Protein AF-A0A382YXA7-F1 (afdb_monomer_lite)

Organism: NCBI:txid408172

Sequence (101 aa):
INGWIGLTFADGKVGSIAISLRSKEKAQSTMIIGSEGAMPIKRKRIIVYGADYPLESKVGEFIDQMREFITSIQMDGEPSVTGREGVKTMRVLDLARAASE

Foldseek 3Di:
DWDKFWDQDPVRDIDIDTDDPPDPDDWDWDWDADPVGIWIDGPQWIADPNDTDGRDPDPPPVVVQVVQVVVCVVVVHAGPDHVVNVVVVVVSVVVRVVVVD

Structure (mmCIF, N/CA/C/O backbone):
data_AF-A0A382YXA7-F1
#
_entry.id   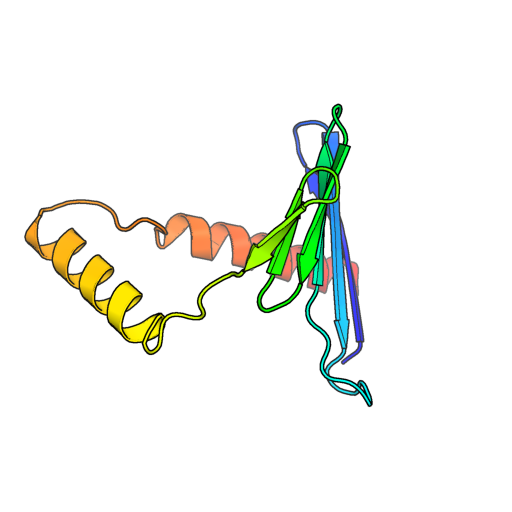AF-A0A382YXA7-F1
#
loop_
_atom_site.group_PDB
_atom_site.id
_atom_site.type_symbol
_atom_site.label_atom_id
_atom_site.label_alt_id
_atom_site.label_comp_id
_atom_site.label_asym_id
_atom_site.label_entity_id
_atom_site.label_seq_id
_atom_site.pdbx_PDB_ins_code
_atom_site.Cartn_x
_atom_site.Cartn_y
_atom_site.Cartn_z
_atom_site.occupancy
_atom_site.B_iso_or_equiv
_atom_site.auth_seq_id
_atom_site.auth_comp_id
_atom_site.auth_asym_id
_atom_site.auth_atom_id
_atom_site.pdbx_PDB_model_num
ATOM 1 N N . ILE A 1 1 ? 14.625 -10.340 6.033 1.00 69.88 1 ILE A N 1
ATOM 2 C CA . ILE A 1 1 ? 13.173 -10.441 5.797 1.00 69.88 1 ILE A CA 1
ATOM 3 C C . ILE A 1 1 ? 12.973 -10.163 4.324 1.00 69.88 1 ILE A C 1
ATOM 5 O O . ILE A 1 1 ? 13.267 -9.051 3.893 1.00 69.88 1 ILE A O 1
ATOM 9 N N . ASN A 1 2 ? 12.628 -11.212 3.584 1.00 81.56 2 ASN A N 1
ATOM 10 C CA . ASN A 1 2 ? 12.149 -11.140 2.212 1.00 81.56 2 ASN A CA 1
ATOM 11 C C . ASN A 1 2 ? 10.731 -11.696 2.253 1.00 81.56 2 ASN A C 1
ATOM 13 O O . ASN A 1 2 ? 10.511 -12.694 2.936 1.00 81.56 2 ASN A O 1
ATOM 17 N N . GLY A 1 3 ? 9.796 -11.043 1.587 1.00 85.94 3 GLY A N 1
ATOM 18 C CA . GLY A 1 3 ? 8.403 -11.452 1.601 1.00 85.94 3 GLY A CA 1
ATOM 19 C C . GLY A 1 3 ? 7.731 -11.093 0.294 1.00 85.94 3 GLY A C 1
ATOM 20 O O . GLY A 1 3 ? 8.091 -10.102 -0.349 1.00 85.94 3 GLY A O 1
ATOM 21 N N . TRP 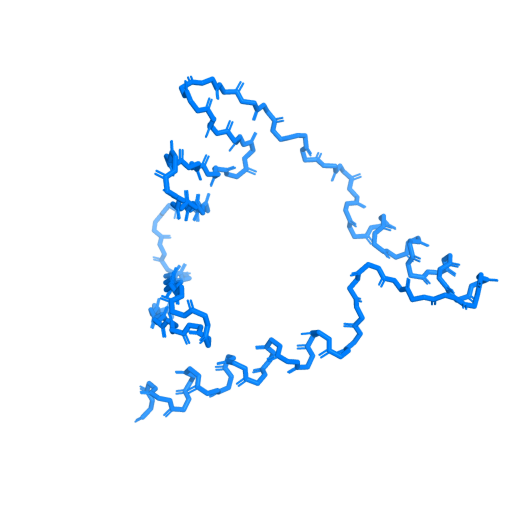A 1 4 ? 6.760 -11.913 -0.077 1.00 90.62 4 TRP A N 1
ATOM 22 C CA . TRP A 1 4 ? 5.869 -11.667 -1.192 1.00 90.62 4 TRP A CA 1
ATOM 23 C C . TRP A 1 4 ? 4.437 -11.919 -0.729 1.00 90.62 4 TRP A C 1
ATOM 25 O O . TRP A 1 4 ? 4.165 -12.943 -0.111 1.00 90.62 4 TRP A O 1
ATOM 35 N N . ILE A 1 5 ? 3.546 -10.969 -0.993 1.00 92.12 5 ILE A N 1
ATOM 36 C CA . ILE A 1 5 ? 2.129 -11.042 -0.639 1.00 92.12 5 ILE A CA 1
ATOM 37 C C . ILE A 1 5 ? 1.332 -10.913 -1.932 1.00 92.12 5 ILE A C 1
ATOM 39 O O . ILE A 1 5 ? 1.383 -9.863 -2.574 1.00 92.12 5 ILE A O 1
ATOM 43 N N . GLY A 1 6 ? 0.593 -11.959 -2.294 1.00 93.12 6 GLY A N 1
ATOM 44 C CA . GLY A 1 6 ? -0.409 -11.929 -3.358 1.00 93.12 6 GLY A CA 1
ATOM 45 C C . GLY A 1 6 ? -1.802 -11.687 -2.779 1.00 93.12 6 GLY A C 1
ATOM 46 O O . GLY A 1 6 ? -2.180 -12.313 -1.792 1.00 93.12 6 GLY A O 1
ATOM 47 N N . LEU A 1 7 ? -2.567 -10.781 -3.384 1.00 93.44 7 LEU A N 1
ATOM 48 C CA . LEU A 1 7 ? -3.910 -10.397 -2.952 1.00 93.44 7 LEU A CA 1
ATOM 49 C C . LEU A 1 7 ? -4.880 -10.507 -4.124 1.00 93.44 7 LEU A C 1
ATOM 51 O O . LEU A 1 7 ? -4.584 -10.024 -5.214 1.00 93.44 7 LEU A O 1
ATOM 55 N N . THR A 1 8 ? -6.056 -11.082 -3.882 1.00 94.75 8 THR A N 1
ATOM 56 C CA . THR A 1 8 ? -7.201 -10.999 -4.800 1.00 94.75 8 THR A CA 1
ATOM 57 C C . THR A 1 8 ? -8.308 -10.220 -4.106 1.00 94.75 8 THR A C 1
ATOM 59 O O . THR A 1 8 ? -8.721 -10.570 -3.001 1.00 94.75 8 THR A O 1
ATOM 62 N N . PHE A 1 9 ? -8.752 -9.137 -4.730 1.00 92.69 9 PHE A N 1
ATOM 63 C CA . PHE A 1 9 ? -9.812 -8.277 -4.223 1.00 92.69 9 PHE A CA 1
ATOM 64 C C . PHE A 1 9 ? -11.187 -8.831 -4.615 1.00 92.69 9 PHE A C 1
ATOM 66 O O . PHE A 1 9 ? -11.319 -9.596 -5.570 1.00 92.69 9 PHE A O 1
ATOM 73 N N . ALA A 1 10 ? -12.231 -8.430 -3.884 1.00 94.06 10 ALA A N 1
ATOM 74 C CA . ALA A 1 10 ? -13.598 -8.910 -4.110 1.00 94.06 10 ALA A CA 1
ATOM 75 C C . ALA A 1 10 ? -14.142 -8.574 -5.512 1.00 94.06 10 ALA A C 1
ATOM 77 O O . ALA A 1 10 ? -15.010 -9.271 -6.026 1.00 94.06 10 ALA A O 1
ATOM 78 N N . ASP A 1 11 ? -13.616 -7.521 -6.135 1.00 95.19 11 ASP A N 1
ATOM 79 C CA . ASP A 1 11 ? -13.952 -7.090 -7.492 1.00 95.19 11 ASP A CA 1
ATOM 80 C C . ASP A 1 11 ? -13.093 -7.767 -8.578 1.00 95.19 11 ASP A C 1
ATOM 82 O O . ASP A 1 11 ? -13.096 -7.337 -9.732 1.00 95.19 11 ASP A O 1
ATOM 86 N N . GLY A 1 12 ? -12.330 -8.801 -8.212 1.00 94.75 12 GLY A N 1
ATOM 87 C CA . GLY A 1 12 ? -11.464 -9.556 -9.114 1.00 94.75 12 GLY A CA 1
ATOM 88 C C . GLY A 1 12 ? -10.137 -8.872 -9.444 1.00 94.75 12 GLY A C 1
ATOM 89 O O . GLY A 1 12 ? -9.331 -9.452 -10.171 1.00 94.75 12 GLY A O 1
ATOM 90 N N . LYS A 1 13 ? -9.861 -7.669 -8.917 1.00 96.19 13 LYS A N 1
ATOM 91 C CA . LYS A 1 13 ? -8.532 -7.059 -9.055 1.00 96.19 13 LYS A CA 1
ATOM 92 C C . LYS A 1 13 ? -7.498 -7.893 -8.306 1.00 96.19 13 LYS A C 1
ATOM 94 O O . LYS A 1 13 ? -7.804 -8.560 -7.318 1.00 96.19 13 LYS A O 1
ATOM 99 N N . VAL A 1 14 ? -6.248 -7.814 -8.747 1.00 95.81 14 VAL A N 1
ATOM 100 C CA . VAL A 1 14 ? -5.129 -8.537 -8.135 1.00 95.81 14 VAL A CA 1
ATOM 101 C C . VAL A 1 14 ? -4.044 -7.547 -7.734 1.00 95.81 14 VAL A C 1
ATOM 103 O O . VAL A 1 14 ? -3.732 -6.615 -8.474 1.00 95.81 14 VAL A O 1
ATOM 106 N N . GLY A 1 15 ? -3.477 -7.749 -6.548 1.00 94.88 15 GLY A N 1
ATOM 107 C CA . GLY A 1 15 ? -2.352 -6.988 -6.022 1.00 94.88 15 GLY A CA 1
ATOM 108 C C . GLY A 1 15 ? -1.193 -7.905 -5.655 1.00 94.88 15 GLY A C 1
ATOM 109 O O . GLY A 1 15 ? -1.392 -9.049 -5.256 1.00 94.88 15 GLY A O 1
ATOM 110 N N . SER A 1 16 ? 0.030 -7.398 -5.774 1.00 94.12 16 SER A N 1
ATOM 111 C CA . SER A 1 16 ? 1.236 -8.103 -5.345 1.00 94.12 16 SER A CA 1
ATOM 112 C C . SER A 1 16 ? 2.184 -7.125 -4.666 1.00 94.12 16 SER A C 1
ATOM 114 O O . SER A 1 16 ? 2.489 -6.070 -5.222 1.00 94.12 16 SER A O 1
ATOM 116 N N . ILE A 1 17 ? 2.685 -7.489 -3.489 1.00 93.06 17 ILE A N 1
ATOM 117 C CA . ILE A 1 17 ? 3.635 -6.693 -2.711 1.00 93.06 17 ILE A CA 1
ATOM 118 C C . ILE A 1 17 ? 4.890 -7.531 -2.483 1.00 93.06 17 ILE A C 1
ATOM 120 O O . ILE A 1 17 ? 4.814 -8.616 -1.917 1.00 93.06 17 ILE A O 1
ATOM 124 N N . ALA A 1 18 ? 6.050 -7.018 -2.894 1.00 91.94 18 ALA A N 1
ATOM 125 C CA . ALA A 1 18 ? 7.350 -7.627 -2.630 1.00 91.94 18 ALA A CA 1
ATOM 126 C C . ALA A 1 18 ? 8.169 -6.723 -1.704 1.00 91.94 18 ALA A C 1
ATOM 128 O O . ALA A 1 18 ? 8.292 -5.523 -1.951 1.00 91.94 18 ALA A O 1
ATOM 129 N N . ILE A 1 19 ? 8.735 -7.291 -0.639 1.00 91.44 19 ILE A N 1
ATOM 130 C CA . ILE A 1 19 ? 9.499 -6.549 0.370 1.00 91.44 19 ILE A CA 1
ATOM 131 C C . ILE A 1 19 ? 10.825 -7.260 0.612 1.00 91.44 19 ILE A C 1
ATOM 133 O O . ILE A 1 19 ? 10.862 -8.468 0.834 1.00 91.44 19 ILE A O 1
ATOM 137 N N . SER A 1 20 ? 11.916 -6.495 0.635 1.00 91.44 20 SER A N 1
ATOM 138 C CA . SER A 1 20 ? 13.218 -6.964 1.106 1.00 91.44 20 SER A CA 1
ATOM 139 C C . SER A 1 20 ? 13.877 -5.919 1.996 1.00 91.44 20 SER A C 1
ATOM 141 O O . SER A 1 20 ? 14.082 -4.781 1.584 1.00 91.44 20 SER A O 1
ATOM 143 N N . LEU A 1 21 ? 14.263 -6.323 3.208 1.00 90.69 21 LEU A N 1
ATOM 144 C CA . LEU A 1 21 ? 15.039 -5.479 4.129 1.00 90.69 21 LEU A CA 1
ATOM 145 C C . LEU A 1 21 ? 16.558 -5.672 3.999 1.00 90.69 21 LEU A C 1
ATOM 147 O O . LEU A 1 21 ? 17.316 -5.048 4.733 1.00 90.69 21 LEU A O 1
ATOM 151 N N . ARG A 1 22 ? 17.016 -6.576 3.121 1.00 90.38 22 ARG A N 1
ATOM 152 C CA . ARG A 1 22 ? 18.445 -6.911 2.942 1.00 90.38 22 ARG A CA 1
ATOM 153 C C . ARG A 1 22 ? 18.914 -6.732 1.497 1.00 90.38 22 ARG A C 1
ATOM 155 O O . ARG A 1 22 ? 19.890 -7.349 1.080 1.00 90.38 22 ARG A O 1
ATOM 162 N N . SER A 1 23 ? 18.200 -5.915 0.730 1.00 88.81 23 SER A N 1
ATOM 163 C CA . SER A 1 23 ? 18.598 -5.571 -0.631 1.00 88.81 23 SER A CA 1
ATOM 164 C C . SER A 1 23 ? 19.875 -4.725 -0.621 1.00 88.81 23 SER A 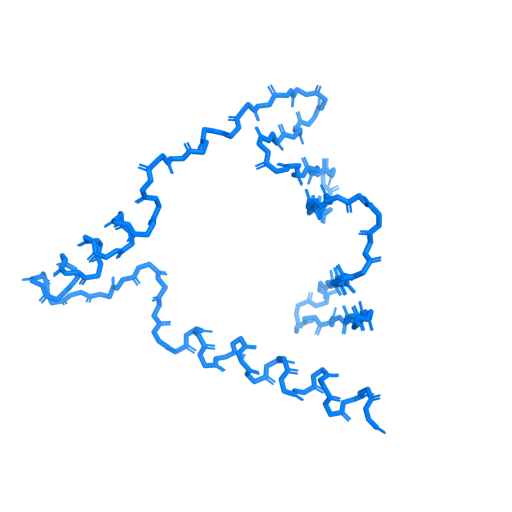C 1
ATOM 166 O O . SER A 1 23 ? 20.042 -3.860 0.239 1.00 88.81 23 SER A O 1
ATOM 168 N N . LYS A 1 24 ? 20.760 -4.952 -1.602 1.00 91.25 24 LYS A N 1
ATOM 169 C CA . LYS A 1 24 ? 21.940 -4.099 -1.840 1.00 91.25 24 LYS A CA 1
ATOM 170 C C . LYS A 1 24 ? 21.546 -2.706 -2.332 1.00 91.25 24 LYS A C 1
ATOM 172 O O . LYS A 1 24 ? 22.277 -1.747 -2.114 1.00 91.25 24 LYS A O 1
ATOM 177 N N . GLU A 1 25 ? 20.384 -2.604 -2.971 1.00 87.81 25 GLU A N 1
ATOM 178 C CA . GLU A 1 25 ? 19.844 -1.359 -3.503 1.00 87.81 25 GLU A CA 1
ATOM 179 C C . GLU A 1 25 ? 18.556 -0.964 -2.786 1.00 87.81 25 GLU A C 1
ATOM 181 O O . GLU A 1 25 ? 17.670 -1.791 -2.545 1.00 87.81 25 GLU A O 1
ATOM 186 N N . LYS A 1 26 ? 18.426 0.332 -2.488 1.00 85.12 26 LYS A N 1
ATOM 187 C CA . LYS A 1 26 ? 17.186 0.904 -1.967 1.00 85.12 26 LYS A CA 1
ATOM 188 C C . LYS A 1 26 ? 16.266 1.262 -3.131 1.00 85.12 26 LYS A C 1
ATOM 190 O O . LYS A 1 26 ? 16.360 2.355 -3.686 1.00 85.12 26 LYS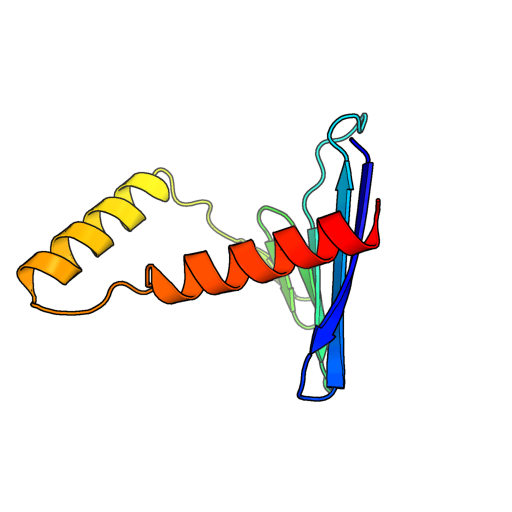 A O 1
ATOM 195 N N . ALA A 1 27 ? 15.353 0.356 -3.453 1.00 85.81 27 ALA A N 1
ATOM 196 C CA . ALA A 1 27 ? 14.324 0.563 -4.462 1.00 85.81 27 ALA A CA 1
ATOM 197 C C . ALA A 1 27 ? 12.933 0.668 -3.822 1.00 85.81 27 ALA A C 1
ATOM 199 O O . ALA A 1 27 ? 12.610 -0.042 -2.874 1.00 85.81 27 ALA A O 1
ATOM 200 N N . GLN A 1 28 ? 12.114 1.567 -4.362 1.00 87.62 28 GLN A N 1
ATOM 201 C CA . GLN A 1 28 ? 10.683 1.645 -4.091 1.00 87.62 28 GLN A CA 1
ATOM 202 C C . GLN A 1 28 ? 9.989 1.964 -5.411 1.00 87.62 28 GLN A C 1
ATOM 204 O O . GLN A 1 28 ? 10.247 3.008 -6.023 1.00 87.62 28 GLN A O 1
ATOM 209 N N . SER A 1 29 ? 9.131 1.052 -5.843 1.00 89.88 29 SER A N 1
ATOM 210 C CA . SER A 1 29 ? 8.355 1.183 -7.066 1.00 89.88 29 SER A CA 1
ATOM 211 C C . SER A 1 29 ? 6.995 0.537 -6.888 1.00 89.88 29 SER A C 1
ATOM 213 O O . SER A 1 29 ? 6.902 -0.567 -6.355 1.00 89.88 29 SER A O 1
ATOM 215 N N . THR A 1 30 ? 5.977 1.199 -7.411 1.00 94.19 30 THR A N 1
ATOM 216 C CA . THR A 1 30 ? 4.622 0.675 -7.545 1.00 94.19 30 THR A CA 1
ATOM 217 C C . THR A 1 30 ? 4.267 0.669 -9.025 1.00 94.19 30 THR A C 1
ATOM 219 O O . THR A 1 30 ? 4.654 1.574 -9.758 1.00 94.19 30 THR A O 1
ATOM 222 N N . MET A 1 31 ? 3.539 -0.341 -9.485 1.00 93.25 31 MET A N 1
ATOM 223 C CA . MET A 1 31 ? 3.000 -0.380 -10.842 1.00 93.25 31 MET A CA 1
ATOM 224 C C . MET A 1 31 ? 1.501 -0.615 -10.754 1.00 93.25 31 MET A C 1
ATOM 226 O O . MET A 1 31 ? 1.065 -1.567 -10.113 1.00 93.25 31 MET A O 1
ATOM 230 N N . ILE A 1 32 ? 0.728 0.264 -11.385 1.00 93.62 32 ILE A N 1
ATOM 231 C CA . ILE A 1 32 ? -0.724 0.136 -11.495 1.00 93.62 32 ILE A CA 1
ATOM 232 C C . ILE A 1 32 ? -1.036 -0.209 -12.947 1.00 93.62 32 ILE A C 1
ATOM 234 O O . ILE A 1 32 ? -0.567 0.480 -13.848 1.00 93.62 32 ILE A O 1
ATOM 238 N N . ILE A 1 33 ? -1.797 -1.278 -13.173 1.00 93.44 33 ILE A N 1
ATOM 239 C CA . ILE A 1 33 ? -2.224 -1.708 -14.508 1.00 93.44 33 ILE A CA 1
ATOM 240 C C . ILE A 1 33 ? -3.748 -1.628 -14.555 1.00 93.44 33 ILE A C 1
ATOM 242 O O . ILE A 1 33 ? -4.428 -2.258 -13.746 1.00 93.44 33 ILE A O 1
ATOM 246 N N . GLY A 1 34 ? -4.266 -0.830 -15.482 1.00 92.56 34 GLY A N 1
ATOM 247 C CA . GLY A 1 34 ? -5.687 -0.714 -15.793 1.00 92.56 34 GLY A CA 1
ATOM 248 C C . GLY A 1 34 ? -5.990 -1.200 -17.209 1.00 92.56 34 GLY A C 1
ATOM 249 O O . GLY A 1 34 ? -5.096 -1.601 -17.951 1.00 92.56 34 GLY A O 1
ATOM 250 N N . SER A 1 35 ? -7.261 -1.131 -17.602 1.00 92.62 35 SER A N 1
ATOM 251 C CA . SER A 1 35 ? -7.720 -1.509 -18.948 1.00 92.62 35 SER A CA 1
ATOM 252 C C . SER A 1 35 ? -7.099 -0.666 -20.064 1.00 92.62 35 SER A C 1
ATOM 254 O O . SER A 1 35 ? -6.943 -1.148 -21.179 1.00 92.62 35 SER A O 1
ATOM 256 N N . GLU A 1 36 ? -6.748 0.585 -19.765 1.00 89.50 36 GLU A N 1
ATOM 257 C CA . GLU A 1 36 ? -6.260 1.566 -20.744 1.00 89.50 36 GLU A CA 1
ATOM 258 C C . GLU A 1 36 ? -4.732 1.723 -20.734 1.00 89.50 36 GLU A C 1
ATOM 260 O O . GLU A 1 36 ? -4.174 2.448 -21.556 1.00 89.50 36 GLU A O 1
ATOM 265 N N . GLY A 1 37 ? -4.028 1.041 -19.826 1.00 87.94 37 GLY A N 1
ATOM 266 C CA . GLY A 1 37 ? -2.572 1.090 -19.782 1.00 87.94 37 GLY A CA 1
ATOM 267 C C . GLY A 1 37 ? -1.968 0.817 -18.412 1.00 87.94 37 GLY A C 1
ATOM 268 O O . GLY A 1 37 ? -2.624 0.349 -17.482 1.00 87.94 37 GLY A O 1
ATOM 269 N N . ALA A 1 38 ? -0.677 1.123 -18.301 1.00 90.56 38 ALA A N 1
ATOM 270 C CA . ALA A 1 38 ? 0.102 0.953 -17.085 1.00 90.56 38 ALA A CA 1
ATOM 271 C C . ALA A 1 38 ? 0.701 2.285 -16.623 1.00 90.56 38 ALA A C 1
ATOM 273 O O . ALA A 1 38 ? 1.184 3.083 -17.426 1.00 90.56 38 ALA A O 1
ATOM 274 N N . MET A 1 39 ? 0.710 2.486 -15.310 1.00 92.75 39 MET A N 1
ATOM 275 C CA . MET A 1 39 ? 1.261 3.655 -14.641 1.00 92.75 39 MET A CA 1
ATOM 276 C C . MET A 1 39 ? 2.330 3.201 -13.640 1.00 92.75 39 MET A C 1
ATOM 278 O O . MET A 1 39 ? 2.002 2.781 -12.522 1.00 92.75 39 MET A O 1
ATOM 282 N N . PRO A 1 40 ? 3.620 3.237 -14.019 1.00 91.25 40 PRO A N 1
ATOM 283 C CA . PRO A 1 40 ? 4.694 3.015 -13.073 1.00 91.25 40 PRO A CA 1
ATOM 284 C C . PRO A 1 40 ? 4.932 4.268 -12.225 1.00 91.25 40 PRO A C 1
ATOM 286 O O . PRO A 1 40 ? 5.161 5.369 -12.724 1.00 91.25 40 PRO A O 1
ATOM 289 N N . ILE A 1 41 ? 4.928 4.061 -10.915 1.00 90.88 41 ILE A N 1
ATOM 290 C CA . ILE A 1 41 ? 5.225 5.046 -9.884 1.00 90.88 41 ILE A CA 1
ATOM 291 C C . ILE A 1 41 ? 6.576 4.668 -9.284 1.00 90.88 41 ILE A C 1
ATOM 293 O O . ILE A 1 41 ? 6.726 3.660 -8.593 1.00 90.88 41 ILE A O 1
ATOM 297 N N . LYS A 1 42 ? 7.590 5.480 -9.556 1.00 86.44 42 LYS A N 1
ATOM 298 C CA . LYS A 1 42 ? 8.892 5.417 -8.889 1.00 86.44 42 LYS A CA 1
ATOM 299 C C . LYS A 1 42 ? 8.894 6.420 -7.741 1.00 86.44 42 LYS A C 1
ATOM 301 O O . LYS A 1 42 ? 8.111 7.363 -7.727 1.00 86.44 42 LYS A O 1
ATOM 306 N N . ARG A 1 43 ? 9.826 6.268 -6.799 1.00 80.88 43 ARG A N 1
ATOM 307 C CA . ARG A 1 43 ? 9.896 7.064 -5.557 1.00 80.88 43 ARG A CA 1
ATOM 308 C C . ARG A 1 43 ? 9.603 8.573 -5.683 1.00 80.88 43 ARG A C 1
ATOM 310 O O . ARG A 1 43 ? 9.048 9.136 -4.753 1.00 80.88 43 ARG A O 1
ATOM 317 N N . LYS A 1 44 ? 10.013 9.233 -6.772 1.00 83.25 44 LYS A N 1
ATOM 318 C CA . LYS A 1 44 ? 9.786 10.675 -6.994 1.00 83.25 44 LYS A CA 1
ATOM 319 C C . LYS A 1 44 ? 9.164 11.001 -8.354 1.00 83.25 44 LYS A C 1
ATOM 321 O O . LYS A 1 44 ? 9.310 12.124 -8.824 1.00 83.25 44 LYS A O 1
ATOM 326 N N . ARG A 1 45 ? 8.585 10.020 -9.048 1.00 86.06 45 ARG A N 1
ATOM 327 C CA . ARG A 1 45 ? 8.138 10.184 -10.438 1.00 86.06 45 ARG A CA 1
ATOM 328 C C . ARG A 1 45 ? 6.974 9.262 -10.752 1.00 86.06 45 ARG A C 1
ATOM 330 O O . ARG A 1 45 ? 7.040 8.078 -10.426 1.00 86.06 45 ARG A O 1
ATOM 337 N N . ILE A 1 46 ? 5.962 9.780 -11.428 1.00 89.38 46 ILE A N 1
ATOM 338 C CA . ILE A 1 46 ? 4.901 8.994 -12.053 1.00 89.38 46 ILE A CA 1
ATOM 339 C C . ILE A 1 46 ? 5.129 9.050 -13.556 1.00 89.38 46 ILE A C 1
ATOM 341 O O . ILE A 1 46 ? 5.341 10.124 -14.103 1.00 89.38 46 ILE A O 1
ATOM 345 N N . ILE A 1 47 ? 5.066 7.907 -14.230 1.00 84.75 47 ILE A N 1
ATOM 346 C CA . ILE A 1 47 ? 5.074 7.869 -15.691 1.00 84.75 47 ILE A CA 1
ATOM 347 C C . ILE A 1 47 ? 3.653 7.544 -16.153 1.00 84.75 47 ILE A C 1
ATOM 349 O O . ILE A 1 47 ? 3.115 6.500 -15.788 1.00 84.75 47 ILE A O 1
ATOM 353 N N . VAL A 1 48 ? 3.042 8.421 -16.948 1.00 82.38 48 VAL A N 1
ATOM 354 C CA . VAL A 1 48 ? 1.696 8.222 -17.512 1.00 82.38 48 VAL A CA 1
ATOM 355 C C . VAL A 1 48 ? 1.787 8.384 -19.022 1.00 82.38 48 VAL A C 1
ATOM 357 O O . VAL A 1 48 ? 2.255 9.413 -19.496 1.00 82.38 48 VAL A O 1
ATOM 360 N N . TYR A 1 49 ? 1.393 7.362 -19.788 1.00 81.50 49 TYR A N 1
ATOM 361 C CA . TYR A 1 49 ? 1.457 7.372 -21.261 1.00 81.50 49 TYR A CA 1
ATOM 362 C C . TYR A 1 49 ? 2.825 7.801 -21.838 1.00 81.50 49 TYR A C 1
ATOM 364 O O . TYR A 1 49 ? 2.905 8.444 -22.880 1.00 81.50 49 TYR A O 1
ATOM 372 N N . GLY A 1 50 ? 3.920 7.461 -21.147 1.00 78.62 50 GLY A N 1
ATOM 373 C CA . GLY A 1 50 ? 5.285 7.828 -21.544 1.00 78.62 50 GLY A CA 1
ATOM 374 C C . GLY A 1 50 ? 5.744 9.226 -21.108 1.00 78.62 50 GLY A C 1
ATOM 375 O O . GLY A 1 50 ? 6.929 9.525 -21.238 1.00 78.62 50 GLY A O 1
ATOM 376 N N . ALA A 1 51 ? 4.864 10.053 -20.539 1.00 83.94 51 ALA A N 1
ATOM 377 C CA . ALA A 1 51 ? 5.223 11.336 -19.938 1.00 83.94 51 ALA A CA 1
ATOM 378 C C . ALA A 1 51 ? 5.654 11.162 -18.470 1.00 83.94 51 ALA A C 1
ATOM 380 O O . ALA A 1 51 ? 5.001 10.452 -17.705 1.00 83.94 51 ALA A O 1
ATOM 381 N N . ASP A 1 52 ? 6.764 11.801 -18.089 1.00 87.06 52 ASP A N 1
ATOM 382 C CA . ASP A 1 52 ? 7.337 11.779 -16.735 1.00 87.06 52 ASP A CA 1
ATOM 383 C C . ASP A 1 52 ? 6.826 12.985 -15.933 1.00 87.06 52 ASP A C 1
ATOM 385 O O . ASP A 1 52 ? 7.079 14.137 -16.289 1.00 87.06 52 ASP A O 1
ATOM 389 N N . TYR A 1 53 ? 6.102 12.706 -14.853 1.00 87.06 53 TYR A N 1
ATOM 390 C CA . TYR A 1 53 ? 5.569 13.692 -13.925 1.00 87.06 53 TYR A CA 1
ATOM 391 C C . TYR A 1 53 ? 6.336 13.603 -12.601 1.00 87.06 53 TYR A C 1
ATOM 393 O O . TYR A 1 53 ? 6.283 12.566 -11.926 1.00 87.06 53 TYR A O 1
ATOM 401 N N . PRO A 1 54 ? 7.044 14.666 -12.181 1.00 85.25 54 PRO A N 1
ATOM 402 C CA . PRO A 1 54 ? 7.738 14.662 -10.906 1.00 85.25 54 PRO A CA 1
ATOM 403 C C . PRO A 1 54 ? 6.733 14.610 -9.750 1.00 85.25 54 PRO A C 1
ATOM 405 O O . PRO A 1 54 ? 5.762 15.360 -9.710 1.00 85.25 54 PRO A O 1
ATOM 408 N N . LEU A 1 55 ? 7.003 13.740 -8.780 1.00 81.12 55 LEU A N 1
ATOM 409 C CA . LEU A 1 55 ? 6.379 13.799 -7.466 1.00 81.12 55 LEU A CA 1
ATOM 410 C C . LEU A 1 55 ? 7.258 14.663 -6.574 1.00 81.12 55 LEU A C 1
ATOM 412 O O . LEU A 1 55 ? 8.385 14.285 -6.231 1.00 81.12 55 LEU A O 1
ATOM 416 N N . GLU A 1 56 ? 6.740 15.824 -6.199 1.00 74.75 56 GLU A N 1
ATOM 417 C CA . GLU A 1 56 ? 7.367 16.641 -5.175 1.00 74.75 56 GLU A CA 1
ATOM 418 C C . GLU A 1 56 ? 7.277 15.900 -3.841 1.00 74.75 56 GLU A C 1
ATOM 420 O O . GLU A 1 56 ? 6.195 15.685 -3.299 1.00 74.75 56 GLU A O 1
ATOM 425 N N . SER A 1 57 ? 8.426 15.481 -3.304 1.00 66.19 57 SER A N 1
ATOM 426 C CA . SER A 1 57 ? 8.476 15.025 -1.918 1.00 66.19 57 SER A CA 1
ATOM 427 C C . SER A 1 57 ? 8.234 16.241 -1.036 1.00 66.19 57 SER A C 1
ATOM 429 O O . SER A 1 57 ? 9.111 17.110 -0.961 1.00 66.19 57 SER A O 1
ATOM 431 N N . LYS A 1 58 ? 7.075 16.318 -0.383 1.00 67.75 58 LYS A N 1
ATOM 432 C CA . LYS A 1 58 ? 6.812 17.400 0.561 1.00 67.75 58 LYS A CA 1
ATOM 433 C C . LYS A 1 58 ? 7.739 17.219 1.757 1.00 67.75 58 LYS A C 1
ATOM 435 O O . LYS A 1 58 ? 7.735 16.190 2.432 1.00 67.75 58 LYS A O 1
ATOM 440 N N . VAL A 1 59 ? 8.580 18.213 2.024 1.00 67.62 59 VAL A N 1
ATOM 441 C CA . VAL A 1 59 ? 9.310 18.255 3.292 1.00 67.62 59 VAL A CA 1
ATOM 442 C C . VAL A 1 59 ? 8.262 18.424 4.389 1.00 67.62 59 VAL A C 1
ATOM 444 O O . VAL A 1 59 ? 7.606 19.457 4.451 1.00 67.62 59 VAL A O 1
ATOM 447 N N . GLY A 1 60 ? 8.092 17.400 5.229 1.00 80.31 60 GLY A N 1
ATOM 448 C CA . GLY A 1 60 ? 7.139 17.439 6.338 1.00 80.31 60 GLY A CA 1
ATOM 449 C C . GLY A 1 60 ? 5.800 16.742 6.095 1.00 80.31 60 GLY A C 1
ATOM 450 O O . GLY A 1 60 ? 4.841 17.112 6.754 1.00 80.31 60 GLY A O 1
ATOM 451 N N . GLU A 1 61 ? 5.720 15.710 5.244 1.00 85.38 61 GLU A N 1
ATOM 452 C CA . GLU A 1 61 ? 4.503 14.879 5.081 1.00 85.38 61 GLU A CA 1
ATOM 453 C C . GLU A 1 61 ? 3.875 14.455 6.421 1.00 85.38 61 GLU A C 1
ATOM 455 O O . GLU A 1 61 ? 2.663 14.536 6.589 1.00 85.38 61 GLU A O 1
ATOM 460 N N . PHE A 1 62 ? 4.695 14.084 7.410 1.00 88.06 62 PHE A N 1
ATOM 461 C CA . PHE A 1 62 ? 4.213 13.779 8.761 1.00 88.06 62 PHE A CA 1
ATOM 462 C C . PHE A 1 62 ? 3.577 14.994 9.455 1.00 88.06 62 PHE A C 1
ATOM 464 O O . PHE A 1 62 ? 2.544 14.870 10.103 1.00 88.06 62 PHE A O 1
ATOM 471 N N . ILE A 1 63 ? 4.180 16.179 9.318 1.00 91.56 63 ILE A N 1
ATOM 472 C CA . ILE A 1 63 ? 3.635 17.421 9.880 1.00 91.56 63 ILE A CA 1
ATOM 473 C C . ILE A 1 63 ? 2.303 17.752 9.203 1.00 91.56 63 ILE A C 1
ATOM 475 O O . ILE A 1 63 ? 1.361 18.144 9.887 1.00 91.56 63 ILE A O 1
ATOM 479 N N . ASP A 1 64 ? 2.202 17.566 7.888 1.00 90.00 64 ASP A N 1
ATOM 480 C CA . ASP A 1 64 ? 0.964 17.786 7.142 1.00 90.00 64 ASP A CA 1
ATOM 481 C C . ASP A 1 64 ? -0.136 16.804 7.572 1.00 90.00 64 ASP A C 1
ATOM 483 O O . ASP A 1 64 ? -1.251 17.239 7.849 1.00 90.00 64 ASP A O 1
ATOM 487 N N . GLN A 1 65 ? 0.191 15.520 7.751 1.00 91.25 65 GLN A N 1
ATOM 488 C CA . GLN A 1 65 ? -0.734 14.520 8.303 1.00 91.25 65 GLN A CA 1
ATOM 489 C C . GLN A 1 65 ? -1.195 14.878 9.724 1.00 91.25 65 GLN A C 1
ATOM 491 O O . GLN A 1 65 ? -2.374 14.757 10.049 1.00 91.25 65 GLN A O 1
ATOM 496 N N . MET A 1 66 ? -0.288 15.360 10.580 1.00 93.50 66 MET A N 1
ATOM 497 C CA . MET A 1 66 ? -0.636 15.792 11.938 1.00 93.50 66 MET A CA 1
ATOM 498 C C . MET A 1 66 ? -1.525 17.038 11.944 1.00 93.50 66 MET A C 1
ATOM 500 O O . MET A 1 66 ? -2.455 17.120 12.746 1.00 93.50 66 MET A O 1
ATOM 504 N N . ARG A 1 67 ? -1.264 18.006 11.057 1.00 94.06 67 ARG A N 1
ATOM 505 C CA . ARG A 1 67 ? -2.122 19.188 10.889 1.00 94.06 67 ARG A CA 1
ATOM 506 C C . ARG A 1 67 ? -3.517 18.782 10.448 1.00 94.06 67 ARG A C 1
ATOM 508 O O . ARG A 1 67 ? -4.480 19.218 11.063 1.00 94.06 67 ARG A O 1
ATOM 515 N N . GLU A 1 68 ? -3.610 17.926 9.437 1.00 94.38 68 GLU A N 1
ATOM 516 C CA . GLU A 1 68 ? -4.879 17.403 8.940 1.00 94.38 68 GLU A CA 1
ATOM 517 C C . GLU A 1 68 ? -5.672 16.705 10.051 1.00 94.38 68 GLU A C 1
ATOM 519 O O . GLU A 1 68 ? -6.853 16.989 10.245 1.00 94.38 68 GLU A O 1
ATOM 524 N N . PHE A 1 69 ? -5.006 15.860 10.840 1.00 94.19 69 PHE A N 1
ATOM 525 C CA . PHE A 1 69 ? -5.622 15.199 11.983 1.00 94.19 69 PHE A CA 1
ATOM 526 C C . PHE A 1 69 ? -6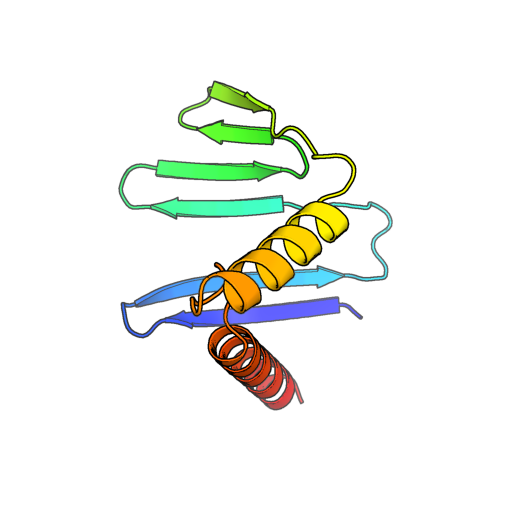.177 16.206 13.001 1.00 94.19 69 PHE A C 1
ATOM 528 O O . PHE A 1 69 ? -7.345 16.119 13.375 1.00 94.19 69 PHE A O 1
ATOM 535 N N . ILE A 1 70 ? -5.390 17.211 13.401 1.00 95.75 70 ILE A N 1
ATOM 536 C CA . ILE A 1 70 ? -5.847 18.261 14.328 1.00 95.75 70 ILE A CA 1
ATOM 537 C C . ILE A 1 70 ? -7.033 19.037 13.739 1.00 95.75 70 ILE A C 1
ATOM 539 O O . ILE A 1 70 ? -8.013 19.277 14.443 1.00 95.75 70 ILE A O 1
ATOM 543 N N . THR A 1 71 ? -6.977 19.397 12.454 1.00 96.81 71 THR A N 1
ATOM 544 C CA . THR A 1 71 ? -8.074 20.089 11.767 1.00 96.81 71 THR A CA 1
ATOM 545 C C . THR A 1 71 ? -9.346 19.245 11.749 1.00 96.81 71 THR A C 1
ATOM 547 O O . THR A 1 71 ? -10.417 19.788 12.002 1.00 96.81 71 THR A O 1
ATOM 550 N N . SER A 1 72 ? -9.249 17.931 11.520 1.00 96.06 72 SER A N 1
ATOM 551 C CA . SER A 1 72 ? -10.419 17.042 11.548 1.00 96.06 72 SER A CA 1
ATOM 552 C C . SER A 1 72 ? -11.108 17.035 12.918 1.00 96.06 72 SER A C 1
ATOM 554 O O . SER A 1 72 ? -12.328 17.134 12.978 1.00 96.06 72 SER A O 1
ATOM 556 N N . ILE A 1 73 ? -10.340 17.062 14.017 1.00 94.88 73 ILE A N 1
ATOM 557 C CA . ILE A 1 73 ? -10.889 17.169 15.379 1.00 94.88 73 ILE A CA 1
ATOM 558 C C . ILE A 1 73 ? -11.579 18.522 15.580 1.00 94.88 73 ILE A C 1
ATOM 560 O O . ILE A 1 73 ? -12.678 18.584 16.122 1.00 94.88 73 ILE A O 1
ATOM 564 N N . GLN A 1 74 ? -10.937 19.614 15.157 1.00 97.12 74 GLN A N 1
ATOM 565 C CA . GLN A 1 74 ? -11.476 20.968 15.323 1.00 97.12 74 GLN A CA 1
ATOM 566 C C . GLN A 1 74 ? -12.767 21.199 14.530 1.00 97.12 74 GLN A C 1
ATOM 568 O O . GLN A 1 74 ? -13.603 21.990 14.956 1.00 97.12 74 GLN A O 1
ATOM 573 N N . MET A 1 75 ? -12.911 20.528 13.388 1.00 96.19 75 MET A N 1
ATOM 574 C CA . MET A 1 75 ? -14.048 20.668 12.477 1.00 96.19 75 MET A CA 1
ATOM 575 C C . MET A 1 75 ? -15.126 19.592 12.676 1.00 96.19 75 MET A C 1
ATOM 577 O O . MET A 1 75 ? -16.060 19.545 11.882 1.00 96.19 75 MET A O 1
ATOM 581 N N . ASP A 1 76 ? -14.994 18.732 13.694 1.00 93.44 76 ASP A N 1
ATOM 582 C CA . ASP A 1 76 ? -15.868 17.568 13.928 1.00 93.44 76 ASP A CA 1
ATOM 583 C C . ASP A 1 76 ? -16.042 16.687 12.670 1.00 93.44 76 ASP A C 1
ATOM 585 O O . ASP A 1 76 ? -17.138 16.282 12.283 1.00 93.44 76 ASP A O 1
ATOM 589 N N . GLY A 1 77 ? -14.927 16.444 11.976 1.00 92.25 77 GLY A N 1
ATOM 590 C CA . GLY A 1 77 ? -14.862 15.682 10.732 1.00 92.25 77 GLY A CA 1
ATOM 591 C C . GLY A 1 77 ? -13.950 14.460 10.821 1.00 92.25 77 GLY A C 1
ATOM 592 O O . GLY A 1 77 ? -13.283 14.210 11.824 1.00 92.25 77 GLY A O 1
ATOM 593 N N . GLU A 1 78 ? -13.889 13.694 9.730 1.00 92.06 78 GLU A N 1
ATOM 594 C CA . GLU A 1 78 ? -12.952 12.575 9.592 1.00 92.06 78 GLU A CA 1
ATOM 595 C C . GLU A 1 78 ? -11.679 13.011 8.839 1.00 92.06 78 GLU A C 1
ATOM 597 O O . GLU A 1 78 ? -11.770 13.770 7.870 1.00 92.06 78 GLU A O 1
ATOM 602 N N . PRO A 1 79 ? -10.487 12.531 9.241 1.00 93.00 79 PRO A N 1
ATOM 603 C CA . PRO A 1 79 ? -9.281 12.684 8.433 1.00 93.00 79 PRO A CA 1
ATOM 604 C C . PRO A 1 79 ? -9.373 11.831 7.157 1.00 93.00 79 PRO A C 1
ATOM 606 O O . PRO A 1 79 ? -10.138 10.867 7.086 1.00 93.00 79 PRO A O 1
ATOM 609 N N . SER A 1 80 ? -8.529 12.132 6.171 1.00 90.62 80 SER A N 1
ATOM 610 C CA . SER A 1 80 ? -8.429 11.416 4.891 1.00 90.62 80 SER A CA 1
ATOM 611 C C . SER A 1 80 ? -8.211 9.913 5.056 1.00 90.62 80 SER A C 1
ATOM 613 O O . SER A 1 80 ? -8.715 9.123 4.258 1.00 90.62 80 SER A O 1
ATOM 615 N N . VAL A 1 81 ? -7.496 9.504 6.107 1.00 89.94 81 VAL A N 1
ATOM 616 C CA . VAL A 1 81 ? -7.331 8.102 6.492 1.00 89.94 81 VAL A CA 1
ATOM 617 C C . VAL A 1 81 ? -7.845 7.907 7.910 1.00 89.94 81 VAL A C 1
ATOM 619 O O . VAL A 1 81 ? -7.216 8.312 8.887 1.00 89.94 81 VAL A O 1
ATOM 622 N N . THR A 1 82 ? -8.991 7.242 8.031 1.00 91.50 82 THR A N 1
ATOM 623 C CA . THR A 1 82 ? -9.575 6.929 9.338 1.00 91.50 82 THR A CA 1
ATOM 624 C C . THR A 1 82 ? -8.857 5.759 10.011 1.00 91.50 82 THR A C 1
ATOM 626 O O . THR A 1 82 ? -8.298 4.872 9.358 1.00 91.50 82 THR A O 1
ATOM 629 N N . GLY A 1 83 ? -8.960 5.675 11.341 1.00 89.31 83 GLY A N 1
ATOM 630 C CA . GLY A 1 83 ? -8.457 4.520 12.093 1.00 89.31 83 GLY A CA 1
ATOM 631 C C . GLY A 1 83 ? -9.073 3.186 11.643 1.00 89.31 83 GLY A C 1
ATOM 632 O O . GLY A 1 83 ? -8.411 2.151 11.700 1.00 89.31 83 GLY A O 1
ATOM 633 N N . ARG A 1 84 ? -10.310 3.199 11.119 1.00 93.69 84 ARG A N 1
ATOM 634 C CA . ARG A 1 84 ? -10.977 2.002 10.579 1.00 93.69 84 ARG A CA 1
ATOM 635 C C . ARG A 1 84 ? -10.240 1.436 9.366 1.00 93.69 84 ARG A C 1
ATOM 637 O O . ARG A 1 84 ? -10.083 0.220 9.275 1.00 93.69 84 ARG A O 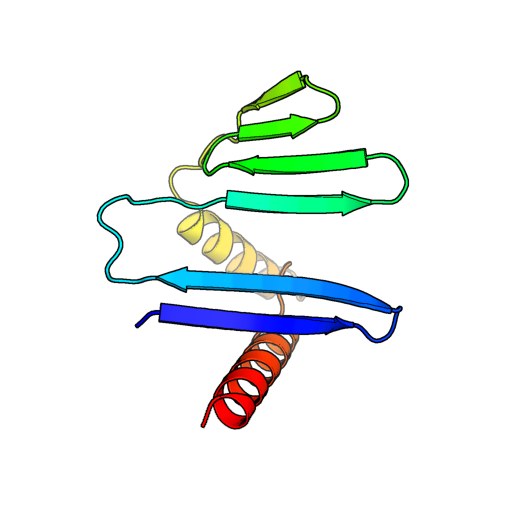1
ATOM 644 N N . GLU A 1 85 ? -9.749 2.296 8.477 1.00 91.94 85 GLU A N 1
ATOM 645 C CA . GLU A 1 85 ? -8.956 1.870 7.316 1.00 91.94 85 GLU A CA 1
ATOM 646 C C . GLU A 1 85 ? -7.584 1.319 7.732 1.00 91.94 85 GLU A C 1
ATOM 648 O O . GLU A 1 85 ? -7.127 0.305 7.194 1.00 91.94 85 GLU A O 1
ATOM 653 N N . GLY A 1 86 ? -6.972 1.904 8.768 1.00 91.12 86 GLY A N 1
ATOM 654 C CA . GLY A 1 86 ? -5.755 1.364 9.382 1.00 91.12 86 GLY A CA 1
ATOM 655 C C . GLY A 1 86 ? -5.953 -0.061 9.911 1.00 91.12 86 GLY A C 1
ATOM 656 O O . GLY A 1 86 ? -5.188 -0.964 9.575 1.00 91.12 86 GLY A O 1
ATOM 657 N N . VAL A 1 87 ? -7.032 -0.300 10.665 1.00 94.38 87 VAL A N 1
ATOM 658 C CA . VAL A 1 87 ? -7.365 -1.635 11.195 1.00 94.38 87 VAL A CA 1
ATOM 659 C C . VAL A 1 87 ? -7.651 -2.640 10.075 1.00 94.38 87 VAL A C 1
ATOM 661 O O . VAL A 1 87 ? -7.192 -3.780 10.152 1.00 94.38 87 VAL A O 1
ATOM 664 N N . LYS A 1 88 ? -8.378 -2.247 9.020 1.00 93.00 88 LYS A N 1
ATOM 665 C CA . LYS A 1 88 ? -8.612 -3.116 7.852 1.00 93.00 88 LYS A CA 1
ATOM 666 C C . LYS A 1 88 ? -7.297 -3.541 7.199 1.00 93.00 88 LYS A C 1
ATOM 668 O O . LYS A 1 88 ? -7.114 -4.723 6.925 1.00 93.00 88 LYS A O 1
ATOM 673 N N . THR A 1 89 ? -6.378 -2.597 7.006 1.00 92.06 89 THR A N 1
ATOM 674 C CA . THR A 1 89 ? -5.061 -2.870 6.414 1.00 92.06 89 THR A CA 1
ATOM 675 C C . THR A 1 89 ? -4.252 -3.834 7.281 1.00 92.06 89 THR A C 1
ATOM 677 O O . THR A 1 89 ? -3.712 -4.810 6.767 1.00 92.06 89 THR A O 1
ATOM 680 N N . MET A 1 90 ? -4.230 -3.622 8.602 1.00 93.12 90 MET A N 1
ATOM 681 C CA . MET A 1 90 ? -3.546 -4.523 9.538 1.00 93.12 90 MET A CA 1
ATOM 682 C C . MET A 1 90 ? -4.090 -5.951 9.471 1.00 93.12 90 MET A C 1
ATOM 684 O O . MET A 1 90 ? -3.307 -6.888 9.377 1.00 93.12 90 MET A O 1
ATOM 688 N N . ARG A 1 91 ? -5.416 -6.126 9.402 1.00 93.38 91 ARG A N 1
ATOM 689 C CA . ARG A 1 91 ? -6.027 -7.459 9.251 1.00 93.38 91 ARG A CA 1
ATOM 690 C C . ARG A 1 91 ? -5.572 -8.176 7.981 1.00 93.38 91 ARG A C 1
ATOM 692 O O . ARG A 1 91 ? -5.355 -9.381 8.016 1.00 93.38 91 ARG A O 1
ATOM 699 N N . VAL A 1 92 ? -5.416 -7.458 6.867 1.00 91.62 92 VAL A N 1
ATOM 700 C CA . VAL A 1 92 ? -4.893 -8.046 5.620 1.00 91.62 92 VAL A CA 1
ATOM 701 C C . VAL A 1 92 ? -3.445 -8.507 5.802 1.00 91.62 92 VAL A C 1
ATOM 703 O O . VAL A 1 92 ? -3.092 -9.590 5.344 1.00 91.62 92 VAL A O 1
ATOM 706 N N . LEU A 1 93 ? -2.617 -7.722 6.496 1.00 90.88 93 LEU A N 1
ATOM 707 C CA . LEU A 1 93 ? -1.229 -8.094 6.784 1.00 90.88 93 LEU A CA 1
ATOM 708 C C . LEU A 1 93 ? -1.135 -9.291 7.740 1.00 90.88 93 LEU A C 1
ATOM 710 O O . LEU A 1 93 ? -0.299 -10.166 7.521 1.00 90.88 93 LEU A O 1
ATOM 714 N N . ASP A 1 94 ? -2.008 -9.366 8.745 1.00 92.75 94 ASP A N 1
ATOM 715 C CA . ASP A 1 94 ? -2.082 -10.506 9.663 1.00 92.75 94 ASP A CA 1
ATOM 716 C C . ASP A 1 94 ? -2.483 -11.790 8.925 1.00 92.75 94 ASP A C 1
ATOM 718 O O . ASP A 1 94 ? -1.861 -12.833 9.117 1.00 92.75 94 ASP A O 1
ATOM 722 N N . LEU A 1 95 ? -3.467 -11.712 8.020 1.00 91.12 95 LEU A N 1
ATOM 723 C CA . LEU A 1 95 ? -3.855 -12.838 7.163 1.00 91.12 95 LEU A CA 1
ATOM 724 C C . LEU A 1 95 ? -2.719 -13.262 6.227 1.00 91.12 95 LEU A C 1
ATOM 726 O O . LEU A 1 95 ? -2.461 -14.454 6.079 1.00 91.12 95 LEU A O 1
ATOM 730 N N . ALA A 1 96 ? -2.018 -12.302 5.618 1.00 88.69 96 ALA A N 1
ATOM 731 C CA . ALA A 1 96 ? -0.871 -12.587 4.761 1.00 88.69 96 ALA A CA 1
ATOM 732 C C . ALA A 1 96 ? 0.268 -13.266 5.535 1.00 88.69 96 ALA A C 1
ATOM 734 O O . ALA A 1 96 ? 0.913 -14.173 5.014 1.00 88.69 96 ALA A O 1
ATOM 735 N N . ARG A 1 97 ? 0.497 -12.852 6.787 1.00 87.50 97 ARG A N 1
ATOM 736 C CA . ARG A 1 97 ? 1.460 -13.498 7.678 1.00 87.50 97 ARG A CA 1
ATOM 737 C C . ARG A 1 97 ? 1.033 -14.923 8.016 1.00 87.50 97 ARG A C 1
ATOM 739 O O . ARG A 1 97 ? 1.839 -15.828 7.853 1.00 87.50 97 ARG A O 1
ATOM 746 N N . ALA A 1 98 ? -0.217 -15.119 8.432 1.00 89.56 98 ALA A N 1
ATOM 747 C CA . ALA A 1 98 ? -0.747 -16.436 8.780 1.00 89.56 98 ALA A CA 1
ATOM 748 C C . ALA A 1 98 ? -0.749 -17.414 7.593 1.00 89.56 98 ALA A C 1
ATOM 750 O O . ALA A 1 98 ? -0.598 -18.607 7.794 1.00 89.56 98 ALA A O 1
ATOM 751 N N . ALA A 1 99 ? -0.897 -16.923 6.359 1.00 86.12 99 ALA A N 1
ATOM 752 C CA . ALA A 1 99 ? -0.805 -17.745 5.151 1.00 86.12 99 ALA A CA 1
ATOM 753 C C . ALA A 1 99 ? 0.640 -18.119 4.760 1.00 86.12 99 ALA A C 1
ATOM 755 O O . ALA A 1 99 ? 0.835 -18.982 3.906 1.00 86.12 99 ALA A O 1
ATOM 756 N N . SER A 1 100 ? 1.641 -17.435 5.323 1.00 80.25 100 SER A N 1
ATOM 757 C CA . SER A 1 100 ? 3.064 -17.664 5.046 1.00 80.25 100 SER A CA 1
ATOM 758 C C . SER A 1 100 ? 3.759 -18.535 6.100 1.00 80.25 100 SER A C 1
ATOM 760 O O . SER A 1 100 ? 4.901 -18.936 5.860 1.00 80.25 100 SER A O 1
ATOM 762 N N . GLU A 1 101 ? 3.126 -18.748 7.255 1.00 68.44 101 GLU A N 1
ATOM 763 C CA . GLU A 1 101 ? 3.567 -19.643 8.337 1.00 68.44 101 GLU A CA 1
ATOM 764 C C . GLU A 1 101 ? 2.958 -21.043 8.142 1.00 68.44 101 GLU A C 1
ATOM 766 O O . GLU A 1 101 ? 3.699 -22.025 8.378 1.00 68.44 101 GLU A O 1
#

pLDDT: mean 89.13, std 6.54, range [66.19, 97.12]

Radius of gyration: 17.16 Å; chains: 1; bounding box: 38×41×37 Å

Secondary structure (DSSP, 8-state):
-EEEEEEE-TTS-EEEEEEESS-SS---EEEEEETTEEEEEETTEEEETTEEEE----TTHHHHHHHHHHHHHHTT---SS-HHHHHHHHHHHHHHHHTT-